Protein AF-A0A2D5PD92-F1 (afdb_monomer_lite)

Structure (mmCIF, N/CA/C/O backbone):
data_AF-A0A2D5PD92-F1
#
_entry.id   AF-A0A2D5PD92-F1
#
loop_
_atom_site.group_PDB
_atom_site.id
_atom_site.type_symbol
_atom_site.label_atom_id
_atom_site.label_alt_id
_atom_site.label_comp_id
_atom_site.label_asym_id
_atom_site.label_entity_id
_atom_site.label_seq_id
_atom_site.pdbx_PDB_ins_code
_atom_site.Cartn_x
_atom_site.Cartn_y
_atom_site.Cartn_z
_atom_site.occupancy
_atom_site.B_iso_or_equiv
_atom_site.auth_seq_id
_atom_site.auth_comp_id
_atom_site.auth_asym_id
_atom_site.auth_atom_id
_atom_site.pdbx_PDB_model_num
ATOM 1 N N . MET A 1 1 ? 3.000 -14.623 -7.123 1.00 40.19 1 MET A N 1
ATOM 2 C CA . MET A 1 1 ? 3.598 -14.515 -5.777 1.00 40.19 1 MET A CA 1
ATOM 3 C C . MET A 1 1 ? 2.935 -13.353 -5.047 1.00 40.19 1 MET A C 1
ATOM 5 O O . MET A 1 1 ? 2.811 -12.282 -5.637 1.00 40.19 1 MET A O 1
ATOM 9 N N . ASN A 1 2 ? 2.358 -13.600 -3.871 1.00 46.19 2 ASN A N 1
ATOM 10 C CA . ASN A 1 2 ? 1.754 -12.566 -3.022 1.00 46.19 2 ASN A CA 1
ATOM 11 C C . ASN A 1 2 ? 2.828 -11.987 -2.098 1.00 46.19 2 ASN A C 1
ATOM 13 O O . ASN A 1 2 ? 3.759 -12.705 -1.742 1.00 46.19 2 ASN A O 1
ATOM 17 N N . MET A 1 3 ? 2.667 -10.718 -1.720 1.00 44.81 3 MET A N 1
ATOM 18 C CA . MET A 1 3 ? 3.495 -9.968 -0.761 1.00 44.81 3 MET A CA 1
ATOM 19 C C . MET A 1 3 ? 3.844 -10.801 0.494 1.00 44.81 3 MET A C 1
ATOM 21 O O . MET A 1 3 ? 4.973 -10.767 0.969 1.00 44.81 3 MET A O 1
ATOM 25 N N . ALA A 1 4 ? 2.912 -11.658 0.927 1.00 41.88 4 ALA A N 1
ATOM 26 C CA . ALA A 1 4 ? 3.039 -12.581 2.055 1.00 41.88 4 ALA A CA 1
ATOM 27 C C . ALA A 1 4 ? 4.081 -13.711 1.891 1.00 41.88 4 ALA A C 1
ATOM 29 O O . ALA A 1 4 ? 4.604 -14.209 2.880 1.00 41.88 4 ALA A O 1
ATOM 30 N N . ALA A 1 5 ? 4.378 -14.157 0.664 1.00 40.56 5 ALA A N 1
ATOM 31 C CA . ALA A 1 5 ? 5.113 -15.408 0.438 1.00 40.56 5 ALA A CA 1
ATOM 32 C C . ALA A 1 5 ? 6.636 -15.244 0.278 1.00 40.56 5 ALA A C 1
ATOM 34 O O . ALA A 1 5 ? 7.333 -16.252 0.208 1.00 40.56 5 ALA A O 1
ATOM 35 N N . GLN A 1 6 ? 7.163 -14.017 0.174 1.00 45.69 6 GLN A N 1
ATOM 36 C CA . GLN A 1 6 ? 8.599 -13.793 -0.077 1.00 45.69 6 GLN A CA 1
ATOM 37 C C . GLN A 1 6 ? 9.374 -13.180 1.095 1.00 45.69 6 GLN A C 1
ATOM 39 O O . GLN A 1 6 ? 10.593 -13.309 1.109 1.00 45.69 6 GLN A O 1
ATOM 44 N N . PHE A 1 7 ? 8.713 -12.571 2.087 1.00 46.84 7 PHE A N 1
ATOM 45 C CA . PHE A 1 7 ? 9.403 -11.766 3.110 1.00 46.84 7 PHE A CA 1
ATOM 46 C C . PHE A 1 7 ? 8.852 -11.934 4.529 1.00 46.84 7 PHE A C 1
ATOM 48 O O . PHE A 1 7 ? 8.820 -10.989 5.314 1.00 46.84 7 PHE A O 1
ATOM 55 N N . ALA A 1 8 ? 8.453 -13.153 4.894 1.00 39.97 8 ALA A N 1
ATOM 56 C CA . ALA A 1 8 ? 8.311 -13.524 6.301 1.00 39.97 8 ALA A CA 1
ATOM 57 C C . ALA A 1 8 ? 9.708 -13.618 6.953 1.00 39.97 8 ALA A C 1
ATOM 59 O O . ALA A 1 8 ? 10.217 -14.700 7.227 1.00 39.97 8 ALA A O 1
ATOM 60 N N . THR A 1 9 ? 10.370 -12.478 7.128 1.00 43.53 9 THR A N 1
ATOM 61 C CA . THR A 1 9 ? 11.498 -12.308 8.042 1.00 43.53 9 THR A CA 1
ATOM 62 C C . THR A 1 9 ? 10.987 -11.599 9.294 1.00 43.53 9 THR A C 1
ATOM 64 O O . THR A 1 9 ? 10.207 -10.650 9.223 1.00 43.53 9 THR A O 1
ATOM 67 N N . GLU A 1 10 ? 11.425 -12.086 10.453 1.00 48.88 10 GLU A N 1
ATOM 68 C CA . GLU A 1 10 ? 10.902 -11.832 11.808 1.00 48.88 10 GLU A CA 1
ATOM 69 C C . GLU A 1 10 ? 10.845 -10.350 12.256 1.00 48.88 10 GLU A C 1
ATOM 71 O O . GLU A 1 10 ? 10.277 -10.048 13.298 1.00 48.88 10 GLU A O 1
ATOM 76 N N . ASN A 1 11 ? 11.372 -9.397 11.476 1.00 53.66 11 ASN A N 1
ATOM 77 C CA . ASN A 1 11 ? 11.381 -7.963 11.810 1.00 53.66 11 ASN A CA 1
ATOM 78 C C . ASN A 1 11 ? 10.117 -7.186 11.384 1.00 53.66 11 ASN A C 1
ATOM 80 O O . ASN A 1 11 ? 9.958 -6.030 11.778 1.00 53.66 11 ASN A O 1
ATOM 84 N N . GLY A 1 12 ? 9.240 -7.781 10.571 1.00 61.75 12 GLY A N 1
ATOM 85 C CA . GLY A 1 12 ? 8.022 -7.135 10.058 1.00 61.75 12 GLY A CA 1
ATOM 86 C C . GLY A 1 12 ? 6.718 -7.666 10.650 1.00 61.75 12 GLY A C 1
ATOM 87 O O . GLY A 1 12 ? 5.651 -7.219 10.237 1.00 61.75 12 GLY A O 1
ATOM 88 N N . ASP A 1 13 ? 6.792 -8.607 11.590 1.00 79.75 13 ASP A N 1
ATOM 89 C CA . ASP A 1 13 ? 5.625 -9.266 12.168 1.00 79.75 13 ASP A CA 1
ATOM 90 C C . ASP A 1 13 ? 4.887 -8.343 13.154 1.00 79.75 13 ASP A C 1
ATOM 92 O O . ASP A 1 13 ? 5.401 -7.982 14.214 1.00 79.75 13 ASP A O 1
ATOM 96 N N . ASN A 1 14 ? 3.690 -7.898 12.773 1.00 88.62 14 ASN A N 1
ATOM 97 C CA . ASN A 1 14 ? 2.822 -7.067 13.598 1.00 88.62 14 ASN A CA 1
ATOM 98 C C . ASN A 1 14 ? 1.345 -7.224 13.173 1.00 88.62 14 ASN A C 1
ATOM 100 O O . ASN A 1 14 ? 1.064 -7.683 12.065 1.00 88.62 14 ASN A O 1
ATOM 104 N N . PRO A 1 15 ? 0.377 -6.821 14.016 1.00 92.62 15 PRO A N 1
ATOM 105 C CA . PRO A 1 15 ? -1.048 -6.900 13.694 1.00 92.62 15 PRO A CA 1
ATOM 106 C C . PRO A 1 15 ? -1.463 -6.259 12.362 1.00 92.62 15 PRO A C 1
ATOM 108 O O . PRO A 1 15 ? -2.305 -6.823 11.669 1.00 92.62 15 PRO A O 1
ATOM 111 N N . LEU A 1 16 ? -0.870 -5.125 11.969 1.00 91.62 16 LEU A N 1
ATOM 112 C CA . LEU A 1 16 ? -1.171 -4.496 10.679 1.00 91.62 16 LEU A CA 1
ATOM 113 C C . LEU A 1 16 ? -0.635 -5.334 9.505 1.00 91.62 16 LEU A C 1
ATOM 115 O O . LEU A 1 16 ? -1.296 -5.453 8.475 1.00 91.62 16 LEU A O 1
ATOM 119 N N . TRP A 1 17 ? 0.532 -5.959 9.663 1.00 91.00 17 TRP A N 1
ATOM 120 C CA . TRP A 1 17 ? 1.085 -6.894 8.683 1.00 91.00 17 TRP A CA 1
ATOM 121 C C . TRP A 1 17 ? 0.212 -8.145 8.517 1.00 91.00 17 TRP A C 1
ATOM 123 O O . TRP A 1 17 ? -0.102 -8.523 7.388 1.00 91.00 17 TRP A O 1
ATOM 133 N N . HIS A 1 18 ? -0.248 -8.747 9.616 1.00 90.81 18 HIS A N 1
ATOM 134 C CA . HIS A 1 18 ? -1.192 -9.868 9.563 1.00 90.81 18 HIS A CA 1
ATOM 135 C C . HIS A 1 18 ? -2.499 -9.485 8.873 1.00 90.81 18 HIS A C 1
ATOM 137 O O . HIS A 1 18 ? -2.944 -10.182 7.964 1.00 90.81 18 HIS A O 1
ATOM 143 N N . HIS A 1 19 ? -3.050 -8.322 9.223 1.00 90.75 19 HIS A N 1
ATOM 144 C CA . HIS A 1 19 ? -4.246 -7.790 8.578 1.00 90.75 19 HIS A CA 1
ATOM 145 C C . HIS A 1 19 ? -4.055 -7.599 7.068 1.00 90.75 19 HIS A C 1
ATOM 147 O O . HIS A 1 19 ? -4.931 -7.943 6.273 1.00 90.75 19 HIS A O 1
ATOM 153 N N . ALA A 1 20 ? -2.889 -7.099 6.647 1.00 89.50 20 ALA A N 1
ATOM 154 C CA . ALA A 1 20 ? -2.546 -6.990 5.235 1.00 89.50 20 ALA A CA 1
ATOM 155 C C . ALA A 1 20 ? -2.511 -8.365 4.550 1.00 89.50 20 ALA A C 1
ATOM 157 O O . ALA A 1 20 ? -3.107 -8.524 3.484 1.00 89.50 20 ALA A O 1
ATOM 158 N N . ILE A 1 21 ? -1.856 -9.365 5.150 1.00 88.94 21 ILE A N 1
ATOM 159 C CA . ILE A 1 21 ? -1.811 -10.734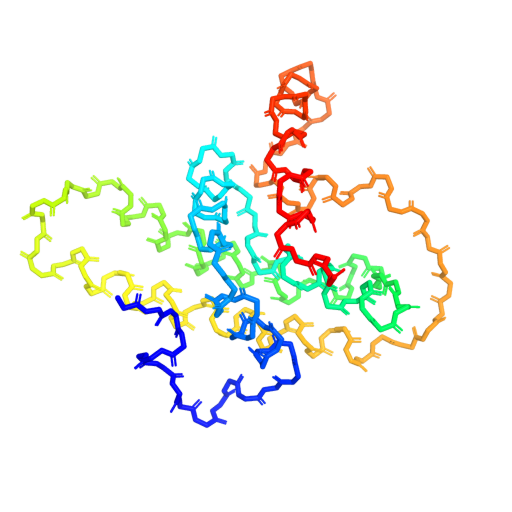 4.610 1.00 88.94 21 ILE A CA 1
ATOM 160 C C . ILE A 1 21 ? -3.227 -11.286 4.412 1.00 88.94 21 ILE A C 1
ATOM 162 O O . ILE A 1 21 ? -3.533 -11.779 3.321 1.00 88.94 21 ILE A O 1
ATOM 166 N N . ASP A 1 22 ? -4.086 -11.153 5.422 1.00 90.19 22 ASP A N 1
ATOM 167 C CA . ASP A 1 22 ? -5.460 -11.653 5.386 1.00 90.19 22 ASP A CA 1
ATOM 168 C C . ASP A 1 22 ? -6.276 -10.973 4.280 1.00 90.19 22 ASP A C 1
ATOM 170 O O . ASP A 1 22 ? -6.944 -11.646 3.490 1.00 90.19 22 ASP A O 1
ATOM 174 N N . LEU A 1 23 ? -6.162 -9.646 4.146 1.00 88.88 23 LEU A N 1
ATOM 175 C CA . LEU A 1 23 ? -6.807 -8.891 3.070 1.00 88.88 23 LEU A CA 1
ATOM 176 C C . LEU A 1 23 ? -6.346 -9.351 1.684 1.00 88.88 23 LEU A C 1
ATOM 178 O O . LEU A 1 23 ? -7.176 -9.585 0.807 1.00 88.88 23 LEU A O 1
ATOM 182 N N . TYR A 1 24 ? -5.041 -9.532 1.477 1.00 87.94 24 TYR A N 1
ATOM 183 C CA . TYR A 1 24 ? -4.505 -10.019 0.201 1.00 87.94 24 TYR A CA 1
ATOM 184 C C . TYR A 1 24 ? -4.865 -11.481 -0.102 1.00 87.94 24 TYR A C 1
ATOM 186 O O . TYR A 1 24 ? -4.749 -11.905 -1.257 1.00 87.94 24 TYR A O 1
ATOM 194 N N . GLY A 1 25 ? -5.278 -12.253 0.906 1.00 87.12 25 GLY A N 1
ATOM 195 C CA . GLY A 1 25 ? -5.827 -13.596 0.740 1.00 87.12 25 GLY A CA 1
ATOM 196 C C . GLY A 1 25 ? -7.244 -13.611 0.157 1.00 87.12 25 GLY A C 1
ATOM 197 O O . GLY A 1 25 ? -7.652 -14.624 -0.415 1.00 87.12 25 GLY A O 1
ATOM 198 N N . ARG A 1 26 ? -7.989 -12.500 0.251 1.00 90.44 26 ARG A N 1
ATOM 199 C CA . ARG A 1 26 ? -9.366 -12.408 -0.250 1.00 90.44 26 ARG A CA 1
ATOM 200 C C . ARG A 1 26 ? -9.397 -12.306 -1.788 1.00 90.44 26 ARG A C 1
ATOM 202 O O . ARG A 1 26 ? -8.603 -11.560 -2.376 1.00 90.44 26 ARG A O 1
ATOM 209 N N . PRO A 1 27 ? -10.320 -13.011 -2.473 1.00 91.56 27 PRO A N 1
ATOM 210 C CA . PRO A 1 27 ? -10.437 -12.950 -3.929 1.00 91.56 27 PRO A CA 1
ATOM 211 C C . PRO A 1 27 ? -10.645 -11.520 -4.442 1.00 91.56 27 PRO A C 1
ATOM 213 O O . PRO A 1 27 ? -11.495 -10.796 -3.939 1.00 91.56 27 PRO A O 1
ATOM 216 N N . GLY A 1 28 ? -9.896 -11.109 -5.468 1.00 90.56 28 GLY A N 1
ATOM 217 C CA . GLY A 1 28 ? -10.072 -9.814 -6.136 1.00 90.56 28 GLY A CA 1
ATOM 218 C C . GLY A 1 28 ? -9.427 -8.610 -5.439 1.00 90.56 28 GLY A C 1
ATOM 219 O O . GLY A 1 28 ? -9.282 -7.562 -6.076 1.00 90.56 28 GLY A O 1
ATOM 220 N N . VAL A 1 29 ? -9.025 -8.727 -4.164 1.00 90.81 29 VAL A N 1
ATOM 221 C CA . VAL A 1 29 ? -8.411 -7.614 -3.415 1.00 90.81 29 VAL A CA 1
ATOM 222 C C . VAL A 1 29 ? -7.085 -7.213 -4.040 1.00 90.81 29 VAL A C 1
ATOM 224 O O . VAL A 1 29 ? -6.859 -6.032 -4.296 1.00 90.81 29 VAL A O 1
ATOM 227 N N . LYS A 1 30 ? -6.229 -8.188 -4.358 1.00 89.31 30 LYS A N 1
ATOM 228 C CA . LYS A 1 30 ? -4.922 -7.926 -4.966 1.00 89.31 30 LYS A CA 1
ATOM 229 C C . LYS A 1 30 ? -5.047 -7.130 -6.263 1.00 89.31 30 LYS A C 1
ATOM 231 O O . LYS A 1 30 ? -4.328 -6.154 -6.458 1.00 89.31 30 LYS A O 1
ATOM 236 N N . GLU A 1 31 ? -5.943 -7.545 -7.151 1.00 90.50 31 GLU A N 1
ATOM 237 C CA . GLU A 1 31 ? -6.173 -6.884 -8.432 1.00 90.50 31 GLU A CA 1
ATOM 238 C C . GLU A 1 31 ? -6.682 -5.455 -8.226 1.00 90.50 31 GLU A C 1
ATOM 240 O O . GLU A 1 31 ? -6.204 -4.534 -8.886 1.00 90.50 31 GLU A O 1
ATOM 245 N N . CYS A 1 32 ? -7.607 -5.259 -7.282 1.00 90.44 32 CYS A N 1
ATOM 246 C CA . CYS A 1 32 ? -8.157 -3.946 -6.958 1.00 90.44 32 CYS A CA 1
ATOM 247 C C . CYS A 1 32 ? -7.090 -2.996 -6.386 1.00 90.44 32 CYS A C 1
ATOM 249 O O . CYS A 1 32 ? -6.970 -1.856 -6.831 1.00 90.44 32 CYS A O 1
ATOM 251 N N . VAL A 1 33 ? -6.276 -3.472 -5.442 1.00 89.62 33 VAL A N 1
ATOM 252 C CA . VAL A 1 33 ? -5.202 -2.686 -4.817 1.00 89.62 33 VAL A CA 1
ATOM 253 C C . VAL A 1 33 ? -4.111 -2.327 -5.828 1.00 89.62 33 VAL A C 1
ATOM 255 O O . VAL A 1 33 ? -3.635 -1.193 -5.847 1.00 89.62 33 VAL A O 1
ATOM 258 N N . LEU A 1 34 ? -3.753 -3.247 -6.730 1.00 89.12 34 LEU A N 1
ATOM 259 C CA . LEU A 1 34 ? -2.807 -2.954 -7.810 1.00 89.12 34 LEU A CA 1
ATOM 260 C C . LEU A 1 34 ? -3.347 -1.905 -8.792 1.00 89.12 34 LEU A C 1
ATOM 262 O O . LEU A 1 34 ? -2.560 -1.103 -9.291 1.00 89.12 34 LEU A O 1
ATOM 266 N N . GLN A 1 35 ? -4.653 -1.886 -9.075 1.00 89.50 35 GLN A N 1
ATOM 267 C CA . GLN A 1 35 ? -5.269 -0.830 -9.892 1.00 89.50 35 GLN A CA 1
ATOM 268 C C . GLN A 1 35 ? -5.207 0.526 -9.179 1.00 89.50 35 GLN A C 1
ATOM 270 O O . GLN A 1 35 ? -4.732 1.499 -9.759 1.00 89.50 35 GLN A O 1
ATOM 275 N N . LEU A 1 36 ? -5.585 0.577 -7.897 1.00 87.56 36 LEU A N 1
ATOM 276 C CA . LEU A 1 36 ? -5.475 1.786 -7.071 1.00 87.56 36 LEU A CA 1
ATOM 277 C C . LEU A 1 36 ? -4.032 2.330 -7.045 1.00 87.56 36 LEU A C 1
ATOM 279 O O . LEU A 1 36 ? -3.812 3.527 -7.234 1.00 87.56 36 LEU A O 1
ATOM 283 N N . GLN A 1 37 ? -3.034 1.459 -6.880 1.00 86.56 37 GLN A N 1
ATOM 284 C CA . GLN A 1 37 ? -1.626 1.859 -6.856 1.00 86.56 37 GLN A CA 1
ATOM 285 C C . GLN A 1 37 ? -1.131 2.358 -8.221 1.00 86.56 37 GLN A C 1
ATOM 287 O O . GLN A 1 37 ? -0.487 3.402 -8.297 1.00 86.56 37 GLN A O 1
ATOM 292 N N . ASN A 1 38 ? -1.384 1.613 -9.299 1.00 85.75 38 ASN A N 1
ATOM 293 C CA . ASN A 1 38 ? -0.777 1.908 -10.599 1.00 85.75 38 ASN A CA 1
ATOM 294 C C . ASN A 1 38 ? -1.481 3.049 -11.338 1.00 85.75 38 ASN A C 1
ATOM 296 O O . ASN A 1 38 ? -0.803 3.882 -11.936 1.00 85.75 38 ASN A O 1
ATOM 300 N N . ASP A 1 39 ? -2.812 3.106 -11.276 1.00 86.38 39 ASP A N 1
ATOM 301 C CA . ASP A 1 39 ? -3.593 4.059 -12.070 1.00 86.38 39 ASP A CA 1
ATOM 302 C C . ASP A 1 39 ? -3.778 5.391 -11.329 1.00 86.38 39 ASP A C 1
ATOM 304 O O . ASP A 1 39 ? -3.921 6.446 -11.951 1.00 86.38 39 ASP A O 1
ATOM 308 N N . PHE A 1 40 ? -3.736 5.356 -9.993 1.00 83.44 40 PHE A N 1
ATOM 309 C CA . PHE A 1 40 ? -4.036 6.511 -9.148 1.00 83.44 40 PHE A CA 1
ATOM 310 C C . PHE A 1 40 ? -2.930 6.883 -8.156 1.00 83.44 40 PHE A C 1
ATOM 312 O O . PHE A 1 40 ? -3.089 7.865 -7.433 1.00 83.44 40 PHE A O 1
ATOM 319 N N . ALA A 1 41 ? -1.805 6.159 -8.142 1.00 83.38 41 ALA A N 1
ATOM 320 C CA . ALA A 1 41 ? -0.697 6.378 -7.207 1.00 83.38 41 ALA A CA 1
ATOM 321 C C . ALA A 1 41 ? -1.119 6.314 -5.727 1.00 83.38 41 ALA A C 1
ATOM 323 O O . ALA A 1 41 ? -0.509 6.980 -4.888 1.00 83.38 41 ALA A O 1
ATOM 324 N N . VAL A 1 42 ? -2.149 5.513 -5.418 1.00 85.94 42 VAL A N 1
ATOM 325 C CA . VAL A 1 42 ? -2.620 5.321 -4.043 1.00 85.94 42 VAL A CA 1
ATOM 326 C C . VAL A 1 42 ? -1.520 4.709 -3.196 1.00 85.94 42 VAL A C 1
ATOM 328 O O . VAL A 1 42 ? -0.893 3.711 -3.573 1.00 85.94 42 VAL A O 1
ATOM 331 N N . ASP A 1 43 ? -1.332 5.286 -2.017 1.00 88.56 43 ASP A N 1
ATOM 332 C CA . ASP A 1 43 ? -0.553 4.660 -0.970 1.00 88.56 43 ASP A CA 1
ATOM 333 C C . ASP A 1 43 ? -1.272 3.428 -0.408 1.00 88.56 43 ASP A C 1
ATOM 335 O O . ASP A 1 43 ? -2.189 3.512 0.411 1.00 88.56 43 ASP A O 1
ATOM 339 N N . VAL A 1 44 ? -0.829 2.261 -0.865 1.00 87.62 44 VAL A N 1
ATOM 340 C CA . VAL A 1 44 ? -1.379 0.972 -0.450 1.00 87.62 44 VAL A CA 1
ATOM 341 C C . VAL A 1 44 ? -1.175 0.712 1.042 1.00 87.62 44 VAL A C 1
ATOM 343 O O . VAL A 1 44 ? -2.043 0.111 1.666 1.00 87.62 44 VAL A O 1
ATOM 346 N N . VAL A 1 45 ? -0.068 1.160 1.638 1.00 89.94 45 VAL A N 1
ATOM 347 C CA . VAL A 1 45 ? 0.203 0.897 3.058 1.00 89.94 45 VAL A CA 1
ATOM 348 C C . VAL A 1 45 ? -0.765 1.691 3.933 1.00 89.94 45 VAL A C 1
ATOM 350 O O . VAL A 1 45 ? -1.343 1.132 4.866 1.00 89.94 45 VAL A O 1
ATOM 353 N N . MET A 1 46 ? -1.038 2.947 3.573 1.00 90.88 46 MET A N 1
ATOM 354 C CA . MET A 1 46 ? -2.081 3.727 4.242 1.00 90.88 46 MET A CA 1
ATOM 355 C C . MET A 1 46 ? -3.476 3.143 4.005 1.00 90.88 46 MET A C 1
ATOM 357 O O . MET A 1 46 ? -4.279 3.130 4.931 1.00 90.88 46 MET A O 1
ATOM 361 N N . LEU A 1 47 ? -3.772 2.627 2.803 1.00 88.94 47 LEU A N 1
ATOM 362 C CA . LEU A 1 47 ? -5.078 2.020 2.491 1.00 88.94 47 LEU A CA 1
ATOM 363 C C . LEU A 1 47 ? -5.358 0.812 3.391 1.00 88.94 47 LEU A C 1
ATOM 365 O O . LEU A 1 47 ? -6.458 0.650 3.919 1.00 88.94 47 LEU A O 1
ATOM 369 N N . LEU A 1 48 ? -4.345 -0.033 3.577 1.00 89.12 48 LEU A N 1
ATOM 370 C CA . LEU A 1 48 ? -4.419 -1.200 4.450 1.00 89.12 48 LEU A CA 1
ATOM 371 C C . LEU A 1 48 ? -4.566 -0.793 5.920 1.00 89.12 48 LEU A C 1
ATOM 373 O O . LEU A 1 48 ? -5.357 -1.398 6.642 1.00 89.12 48 LEU A O 1
ATOM 377 N N . ALA A 1 49 ? -3.836 0.237 6.352 1.00 91.06 49 ALA A N 1
ATOM 378 C CA . ALA A 1 49 ? -3.927 0.763 7.708 1.00 91.06 49 ALA A CA 1
ATOM 379 C C . ALA A 1 49 ? -5.287 1.398 8.009 1.00 91.06 49 ALA A C 1
ATOM 381 O O . ALA A 1 49 ? -5.830 1.165 9.084 1.00 91.06 49 ALA A O 1
ATOM 382 N N . ASP A 1 50 ? -5.870 2.123 7.055 1.00 90.38 50 ASP A N 1
ATOM 383 C CA . ASP A 1 50 ? -7.208 2.695 7.190 1.00 90.38 50 ASP A CA 1
ATOM 384 C C . ASP A 1 50 ? -8.254 1.593 7.390 1.00 90.38 50 ASP A C 1
ATOM 386 O O . ASP A 1 50 ? -9.035 1.616 8.342 1.00 90.38 50 ASP A O 1
ATOM 390 N N . HIS A 1 51 ? -8.201 0.554 6.554 1.00 89.75 51 HIS A N 1
ATOM 391 C CA . HIS A 1 51 ? -9.067 -0.606 6.717 1.00 89.75 51 HIS A CA 1
ATOM 392 C C . HIS A 1 51 ? -8.856 -1.294 8.075 1.00 89.75 51 HIS A C 1
ATOM 394 O O . HIS A 1 51 ? -9.818 -1.729 8.714 1.00 89.75 51 HIS A O 1
ATOM 400 N N . TRP A 1 52 ? -7.608 -1.437 8.518 1.00 91.62 52 TRP A N 1
ATOM 401 C CA . TRP A 1 52 ? -7.293 -2.049 9.805 1.00 91.62 52 TRP A CA 1
ATOM 402 C C . TRP A 1 52 ? -7.847 -1.230 10.980 1.00 91.62 52 TRP A C 1
ATOM 404 O O . TRP A 1 52 ? -8.535 -1.786 11.836 1.00 91.62 52 TRP A O 1
ATOM 414 N N . LEU A 1 53 ? -7.651 0.091 10.993 1.00 90.25 53 LEU A N 1
ATOM 415 C CA . LEU A 1 53 ? -8.205 0.985 12.016 1.00 90.25 53 LEU A CA 1
ATOM 416 C C . LEU A 1 53 ? -9.736 0.926 12.055 1.00 90.25 53 LEU A C 1
ATOM 418 O O . LEU A 1 53 ? -10.306 0.773 13.137 1.00 90.25 53 LEU A O 1
ATOM 422 N N . ASN A 1 54 ? -10.389 0.937 10.888 1.00 87.62 54 ASN A N 1
ATOM 423 C CA . ASN A 1 54 ? -11.840 0.785 10.780 1.00 87.62 54 ASN A CA 1
ATOM 424 C C . ASN A 1 54 ? -12.326 -0.551 11.367 1.00 87.62 54 ASN A C 1
ATOM 426 O O . ASN A 1 54 ? -13.314 -0.569 12.100 1.00 87.62 54 ASN A O 1
ATOM 430 N N . SER A 1 55 ? -11.603 -1.655 11.134 1.00 88.00 55 SER A N 1
ATOM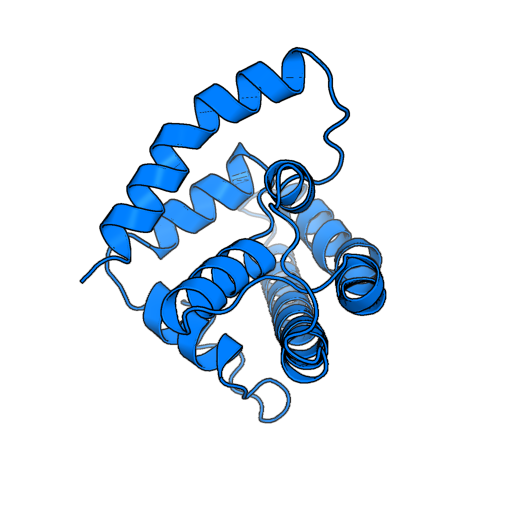 431 C CA . SER A 1 55 ? -11.937 -2.963 11.729 1.00 88.00 55 SER A CA 1
ATOM 432 C C . SER A 1 55 ? -11.825 -2.988 13.261 1.00 88.00 55 SER A C 1
ATOM 434 O O . SER A 1 55 ? -12.503 -3.772 13.922 1.00 88.00 55 SER A O 1
ATOM 436 N N . LEU A 1 56 ? -11.004 -2.101 13.832 1.00 88.69 56 LEU A N 1
ATOM 437 C CA . LEU A 1 56 ? -10.823 -1.937 15.274 1.00 88.69 56 LEU A CA 1
ATOM 438 C C . LEU A 1 56 ? -11.720 -0.842 15.878 1.00 88.69 56 LEU A C 1
ATOM 440 O O . LEU A 1 56 ? -11.646 -0.609 17.085 1.00 88.69 56 LEU A O 1
ATOM 444 N N . GLY A 1 57 ? -12.519 -0.138 15.067 1.00 86.44 57 GLY A N 1
ATOM 445 C CA . GLY A 1 57 ? -13.277 1.040 15.501 1.00 86.44 57 GLY A CA 1
ATOM 446 C C . GLY A 1 57 ? -12.387 2.192 15.986 1.00 86.44 57 GLY A C 1
ATOM 447 O O . GLY A 1 57 ? -12.794 2.958 16.859 1.00 86.44 57 GLY A O 1
ATOM 448 N N . ARG A 1 58 ? -11.155 2.283 15.472 1.00 86.94 58 ARG A N 1
ATOM 449 C CA . ARG A 1 58 ? -10.170 3.316 15.817 1.00 86.94 58 ARG A CA 1
ATOM 450 C C . ARG A 1 58 ? -10.094 4.382 14.730 1.00 86.94 58 ARG A C 1
ATOM 452 O O . ARG A 1 58 ? -10.427 4.138 13.576 1.00 86.94 58 ARG A O 1
ATOM 459 N N . HIS A 1 59 ? -9.607 5.556 15.111 1.00 84.38 59 HIS A N 1
ATOM 460 C CA . HIS A 1 59 ? -9.355 6.664 14.197 1.00 84.38 59 HIS A CA 1
ATOM 461 C C . HIS A 1 59 ? -7.859 6.831 13.942 1.00 84.38 59 HIS A C 1
ATOM 463 O O . HIS A 1 59 ? -7.027 6.306 14.685 1.00 84.38 59 HIS A O 1
ATOM 469 N N . TRP A 1 60 ? -7.528 7.579 12.894 1.00 86.38 60 TRP A N 1
ATOM 470 C CA . TRP A 1 60 ? -6.156 7.991 12.648 1.00 86.38 60 TRP A CA 1
ATOM 471 C C . TRP A 1 60 ? -5.675 8.981 13.715 1.00 86.38 60 TRP A C 1
ATOM 473 O O . TRP A 1 60 ? -6.467 9.807 14.177 1.00 86.38 60 TRP A O 1
ATOM 483 N N . PRO A 1 61 ? -4.390 8.923 14.096 1.00 84.69 61 PRO A N 1
ATOM 484 C CA . PRO A 1 61 ? -3.771 9.964 14.900 1.00 84.69 61 PRO A CA 1
ATOM 485 C C . PRO A 1 61 ? -3.531 11.235 14.075 1.00 84.69 61 PRO A C 1
ATOM 487 O O . PRO A 1 61 ? -3.660 11.227 12.850 1.00 84.69 61 PRO A O 1
ATOM 490 N N . GLY A 1 62 ? -3.122 12.316 14.744 1.00 82.12 62 GLY A N 1
ATOM 491 C CA . GLY A 1 62 ? -2.680 13.536 14.065 1.00 82.12 62 GLY A CA 1
ATOM 492 C C . GLY A 1 62 ? -1.481 13.290 13.139 1.00 82.12 62 GLY A C 1
ATOM 493 O O . GLY A 1 62 ? -0.637 12.434 13.425 1.00 82.12 62 GLY A O 1
ATOM 494 N N . GLU A 1 63 ? -1.393 14.060 12.050 1.00 80.31 63 GLU A N 1
ATOM 495 C CA . GLU A 1 63 ? -0.399 13.887 10.975 1.00 80.31 63 GLU A CA 1
ATOM 496 C C . GLU A 1 63 ? 1.051 13.876 11.483 1.00 80.31 63 GLU A C 1
ATOM 498 O O . GLU A 1 63 ? 1.861 13.076 11.013 1.00 80.31 63 GLU A O 1
ATOM 503 N N . ASP A 1 64 ? 1.366 14.668 12.514 1.00 83.62 64 ASP A N 1
ATOM 504 C CA . ASP A 1 64 ? 2.696 14.707 13.140 1.00 83.62 64 ASP A CA 1
ATOM 505 C C . ASP A 1 64 ? 3.173 13.321 13.611 1.00 83.62 64 ASP A C 1
ATOM 507 O O . ASP A 1 64 ? 4.364 12.995 13.524 1.00 83.62 64 ASP A O 1
ATOM 511 N N . SER A 1 65 ? 2.239 12.466 14.046 1.00 87.88 65 SER A N 1
ATOM 512 C CA . SER A 1 65 ? 2.531 11.091 14.479 1.00 87.88 65 SER A CA 1
ATOM 513 C C . SER A 1 65 ? 2.948 10.188 13.315 1.00 87.88 65 SER A C 1
ATOM 515 O O . SER A 1 65 ? 3.593 9.166 13.531 1.00 87.88 65 SER A O 1
ATOM 517 N N . LEU A 1 66 ? 2.601 10.556 12.079 1.00 89.06 66 LEU A N 1
ATOM 518 C CA . LEU A 1 66 ? 2.891 9.802 10.858 1.00 89.06 66 LEU A CA 1
ATOM 519 C C . LEU A 1 66 ? 4.197 10.243 10.181 1.00 89.06 66 LEU A C 1
ATOM 521 O O . LEU A 1 66 ? 4.590 9.650 9.177 1.00 89.06 66 LEU A O 1
ATOM 525 N N . SER A 1 67 ? 4.887 11.257 10.712 1.00 90.06 67 SER A N 1
ATOM 526 C CA . SER A 1 67 ? 6.079 11.861 10.097 1.00 90.06 67 SER A CA 1
ATOM 527 C C . SER A 1 67 ? 7.178 10.852 9.734 1.00 90.06 67 SER A C 1
ATOM 529 O O . SER A 1 67 ? 7.718 10.914 8.629 1.00 90.06 67 SER A O 1
ATOM 531 N N . ASP A 1 68 ? 7.473 9.882 10.606 1.00 92.94 68 ASP A N 1
ATOM 532 C CA . ASP A 1 68 ? 8.476 8.839 10.338 1.00 92.94 68 ASP A CA 1
ATOM 533 C C . ASP A 1 68 ? 8.074 7.928 9.164 1.00 92.94 68 ASP A C 1
ATOM 535 O O . ASP A 1 68 ? 8.887 7.623 8.286 1.00 92.94 68 ASP A O 1
ATOM 539 N N . TYR A 1 69 ? 6.793 7.549 9.104 1.00 93.25 69 TYR A N 1
ATOM 540 C CA . TYR A 1 69 ? 6.234 6.784 7.993 1.00 93.25 69 TYR A CA 1
ATOM 541 C C . TYR A 1 69 ? 6.305 7.572 6.678 1.00 93.25 69 TYR A C 1
ATOM 543 O O . TYR A 1 69 ? 6.821 7.062 5.680 1.00 93.25 69 TYR A O 1
ATOM 551 N N . LEU A 1 70 ? 5.820 8.818 6.681 1.00 91.38 70 LEU A N 1
ATOM 552 C CA . LEU A 1 70 ? 5.781 9.676 5.496 1.00 91.38 70 LEU A CA 1
ATOM 553 C C . LEU A 1 70 ? 7.194 9.935 4.960 1.00 91.38 70 LEU A C 1
ATOM 555 O O . LEU A 1 70 ? 7.432 9.820 3.757 1.00 91.38 70 LEU A O 1
ATOM 559 N N . HIS A 1 71 ? 8.154 10.199 5.849 1.00 93.56 71 HIS A N 1
ATOM 560 C CA . HIS A 1 71 ? 9.551 10.377 5.471 1.00 93.56 71 HIS A CA 1
ATOM 561 C C . HIS A 1 71 ? 10.126 9.117 4.810 1.00 93.56 71 HIS A C 1
ATOM 563 O O . HIS A 1 71 ? 10.704 9.196 3.724 1.00 93.56 71 HIS A O 1
ATOM 569 N N . TRP A 1 72 ? 9.931 7.943 5.418 1.00 95.44 72 TRP A N 1
ATOM 570 C CA . TRP A 1 72 ? 10.400 6.678 4.850 1.00 95.44 72 TRP A CA 1
ATOM 571 C C . TRP A 1 72 ? 9.769 6.382 3.483 1.00 95.44 72 TRP A C 1
ATOM 573 O O . TRP A 1 72 ? 10.462 6.000 2.536 1.00 95.44 72 TRP A O 1
ATOM 583 N N . ARG A 1 73 ? 8.458 6.600 3.356 1.00 93.00 73 ARG A N 1
ATOM 584 C CA . ARG A 1 73 ? 7.710 6.422 2.109 1.00 93.00 73 ARG A CA 1
ATOM 585 C C . ARG A 1 73 ? 8.295 7.271 0.975 1.00 93.00 73 ARG A C 1
ATOM 587 O O . ARG A 1 73 ? 8.555 6.732 -0.102 1.00 93.00 73 ARG A O 1
ATOM 594 N N . GLU A 1 74 ? 8.539 8.558 1.220 1.00 92.62 74 GLU A N 1
ATOM 595 C CA . GLU A 1 74 ? 9.086 9.486 0.219 1.00 92.62 74 GLU A CA 1
ATOM 596 C C . GLU A 1 74 ? 10.549 9.196 -0.145 1.00 92.62 74 GLU A C 1
ATOM 598 O O . GLU A 1 74 ? 10.944 9.378 -1.295 1.00 92.62 74 GLU A O 1
ATOM 603 N N . GLN A 1 75 ? 11.363 8.731 0.806 1.00 95.81 75 GLN A N 1
ATOM 604 C CA . GLN A 1 75 ? 12.787 8.471 0.558 1.00 95.81 75 GLN A CA 1
ATOM 605 C C . GLN A 1 75 ? 13.063 7.082 -0.032 1.00 95.81 75 GLN A C 1
ATOM 607 O O . GLN A 1 75 ? 14.047 6.912 -0.751 1.00 95.81 75 GLN A O 1
ATOM 612 N N . MET A 1 76 ? 12.211 6.093 0.250 1.00 95.62 76 MET A N 1
ATOM 613 C CA . MET A 1 76 ? 12.483 4.692 -0.088 1.00 95.62 76 MET A CA 1
ATOM 614 C C . MET A 1 76 ? 11.434 4.108 -1.030 1.00 95.62 76 MET A C 1
ATOM 616 O O . MET A 1 76 ? 11.759 3.696 -2.144 1.00 95.62 76 MET A O 1
ATOM 620 N N . VAL A 1 77 ? 10.165 4.097 -0.619 1.00 92.75 77 VAL A N 1
ATOM 621 C CA . VAL A 1 77 ? 9.097 3.400 -1.354 1.00 92.75 77 VAL A CA 1
ATOM 622 C C . VAL A 1 77 ? 8.814 4.077 -2.698 1.00 92.75 77 VAL A C 1
ATOM 624 O O . VAL A 1 77 ? 8.838 3.421 -3.742 1.00 92.75 77 VAL A O 1
ATOM 627 N N . VAL A 1 78 ? 8.579 5.393 -2.692 1.00 91.69 78 VAL A N 1
ATOM 628 C CA . VAL A 1 78 ? 8.249 6.160 -3.903 1.00 91.69 78 VAL A CA 1
ATOM 629 C C . VAL A 1 78 ? 9.386 6.102 -4.939 1.00 91.69 78 VAL A C 1
ATOM 631 O O . VAL A 1 78 ? 9.101 5.771 -6.097 1.00 91.69 78 VAL A O 1
ATOM 634 N N . PRO A 1 79 ? 10.669 6.324 -4.582 1.00 94.00 79 PRO A N 1
ATOM 635 C CA . PRO A 1 79 ? 11.766 6.239 -5.543 1.00 94.00 79 PRO A CA 1
ATOM 636 C C . PRO A 1 79 ? 11.970 4.834 -6.117 1.00 94.00 79 PRO A C 1
ATOM 638 O O . PRO A 1 79 ? 12.126 4.699 -7.333 1.00 94.00 79 PRO A O 1
ATOM 641 N N . LEU A 1 80 ? 11.920 3.782 -5.289 1.00 94.56 80 LEU A N 1
ATOM 642 C CA . LEU A 1 80 ? 12.062 2.398 -5.761 1.00 94.56 80 LEU A CA 1
ATOM 643 C C . LEU A 1 80 ? 10.961 2.036 -6.763 1.00 94.56 80 LEU A C 1
ATOM 645 O O . LEU A 1 80 ? 11.251 1.513 -7.846 1.00 94.56 80 LEU A O 1
ATOM 649 N N . ARG A 1 81 ? 9.715 2.409 -6.451 1.00 91.88 81 ARG A N 1
ATOM 650 C CA . ARG A 1 81 ? 8.572 2.207 -7.344 1.00 91.88 81 ARG A CA 1
ATOM 651 C C . ARG A 1 81 ? 8.740 2.950 -8.661 1.00 91.88 81 ARG A C 1
ATOM 653 O O . ARG A 1 81 ? 8.539 2.361 -9.723 1.00 91.88 81 ARG A O 1
ATOM 660 N N . ALA A 1 82 ? 9.158 4.213 -8.609 1.00 92.12 82 ALA A N 1
ATOM 661 C CA . ALA A 1 82 ? 9.379 5.019 -9.803 1.00 92.12 82 ALA A CA 1
ATOM 662 C C . ALA A 1 82 ? 10.461 4.412 -10.712 1.00 92.12 82 ALA A C 1
ATOM 664 O O . ALA A 1 82 ? 10.272 4.336 -11.928 1.00 92.12 82 ALA A O 1
ATOM 665 N N . VAL A 1 83 ? 11.577 3.935 -10.149 1.00 94.31 83 VAL A N 1
ATOM 666 C CA . VAL A 1 83 ? 12.636 3.273 -10.930 1.00 94.31 83 VAL A CA 1
ATOM 667 C C . VAL A 1 83 ? 12.122 1.971 -11.544 1.00 94.31 83 VAL A C 1
ATOM 669 O O . VAL A 1 83 ? 12.307 1.754 -12.742 1.00 94.31 83 VAL A O 1
ATOM 672 N N . ARG A 1 84 ? 11.406 1.135 -10.781 1.00 93.62 84 ARG A N 1
ATOM 673 C CA . ARG A 1 84 ? 10.813 -0.105 -11.306 1.00 93.62 84 ARG A CA 1
ATOM 674 C C . ARG A 1 84 ? 9.804 0.162 -12.428 1.00 93.62 84 ARG A C 1
ATOM 676 O O . ARG A 1 84 ? 9.779 -0.577 -13.411 1.00 93.62 84 ARG A O 1
ATOM 683 N N . GLN A 1 85 ? 8.976 1.200 -12.306 1.00 90.69 85 GLN A N 1
ATOM 684 C CA . GLN A 1 85 ? 7.973 1.563 -13.314 1.00 90.69 85 GLN A CA 1
ATOM 685 C C . GLN A 1 85 ? 8.591 2.079 -14.622 1.00 90.69 85 GLN A C 1
ATOM 687 O O . GLN A 1 85 ? 7.989 1.893 -15.677 1.00 90.69 85 GLN A O 1
ATOM 692 N N . ARG A 1 86 ? 9.798 2.664 -14.583 1.00 93.69 86 ARG A N 1
ATOM 693 C CA . ARG A 1 86 ? 10.540 3.080 -15.790 1.00 93.69 86 ARG A CA 1
ATOM 694 C C . ARG A 1 86 ? 11.083 1.905 -16.603 1.00 93.69 86 ARG A C 1
ATOM 696 O O . ARG A 1 86 ? 11.355 2.070 -17.788 1.00 93.69 86 ARG A O 1
ATOM 703 N N . LEU A 1 87 ? 11.266 0.740 -15.983 1.00 93.06 87 LEU A N 1
ATOM 704 C CA . LEU A 1 87 ? 11.746 -0.448 -16.683 1.00 93.06 87 LEU A CA 1
ATOM 705 C C . LEU A 1 87 ? 10.640 -1.088 -17.523 1.00 93.06 87 LEU A C 1
ATOM 707 O O . LEU A 1 87 ? 9.492 -1.202 -17.084 1.00 93.06 87 LEU A O 1
ATOM 711 N N . SER A 1 88 ? 11.007 -1.592 -18.703 1.00 91.88 88 SER A N 1
ATOM 712 C CA . SER A 1 88 ? 10.126 -2.460 -19.488 1.00 91.88 88 SER A CA 1
ATOM 713 C C . SER A 1 88 ? 9.873 -3.779 -18.749 1.00 91.88 88 SER A C 1
ATOM 715 O O . SER A 1 88 ? 10.627 -4.167 -17.852 1.00 91.88 88 SER A O 1
ATOM 717 N N . LYS A 1 89 ? 8.812 -4.500 -19.133 1.00 84.81 89 LYS A N 1
ATOM 718 C CA . LYS A 1 89 ? 8.510 -5.826 -18.564 1.00 84.81 89 LYS A CA 1
ATOM 719 C C . LYS A 1 89 ? 9.597 -6.866 -18.862 1.00 84.81 89 LYS A C 1
ATOM 721 O O . LYS A 1 89 ? 9.723 -7.809 -18.096 1.00 84.81 89 LYS A O 1
ATOM 726 N N . ASP A 1 90 ? 10.401 -6.647 -19.900 1.00 91.12 90 ASP A N 1
ATOM 727 C CA . ASP A 1 90 ? 11.453 -7.571 -20.342 1.00 91.12 90 ASP A CA 1
ATOM 728 C C . ASP A 1 90 ? 12.820 -7.293 -19.686 1.00 91.12 90 ASP A C 1
ATOM 730 O O . ASP A 1 90 ? 13.799 -7.976 -19.971 1.00 91.12 90 ASP A O 1
ATOM 734 N N . SER A 1 91 ? 12.912 -6.291 -18.801 1.00 93.75 91 SER A N 1
ATOM 735 C CA . SER A 1 91 ? 14.160 -5.866 -18.136 1.00 93.75 91 SER A CA 1
ATOM 736 C C . SER A 1 91 ? 14.567 -6.777 -16.961 1.00 93.75 91 SER A C 1
ATOM 738 O O . SER A 1 91 ? 14.952 -6.304 -15.888 1.00 93.75 91 SER A O 1
ATOM 740 N N . GLU A 1 92 ? 14.441 -8.089 -17.128 1.00 93.62 92 GLU A N 1
ATOM 741 C CA . GLU A 1 92 ? 14.801 -9.076 -16.108 1.00 93.62 92 GLU A CA 1
ATOM 742 C C . GLU A 1 92 ? 16.320 -9.360 -16.100 1.00 93.62 92 GLU A C 1
ATOM 744 O O . GLU A 1 92 ? 16.969 -9.262 -17.141 1.00 93.62 92 GLU A O 1
ATOM 749 N N . PRO A 1 93 ? 16.928 -9.698 -14.943 1.00 94.62 93 PRO A N 1
ATOM 750 C CA . PRO A 1 93 ? 16.309 -9.876 -13.622 1.00 94.62 93 PRO A CA 1
ATOM 751 C C . PRO A 1 93 ? 16.160 -8.570 -12.820 1.00 94.62 93 PRO A C 1
ATOM 753 O O . PRO A 1 93 ? 15.660 -8.589 -11.694 1.00 94.62 93 PRO A O 1
ATOM 756 N N . LEU A 1 94 ? 16.623 -7.437 -13.363 1.00 95.38 94 LEU A N 1
ATOM 757 C CA . LEU A 1 94 ? 16.686 -6.161 -12.645 1.00 95.38 94 LEU A CA 1
ATOM 758 C C . LEU A 1 94 ? 15.302 -5.699 -12.170 1.00 95.38 94 LEU A C 1
ATOM 760 O O . LEU A 1 94 ? 15.153 -5.236 -11.039 1.00 95.38 94 LEU A O 1
ATOM 764 N N . ARG A 1 95 ? 14.274 -5.855 -13.011 1.00 93.56 95 ARG A N 1
ATOM 765 C CA . ARG A 1 95 ? 12.896 -5.508 -12.652 1.00 93.56 95 ARG A CA 1
ATOM 766 C C . ARG A 1 95 ? 12.404 -6.304 -11.440 1.00 93.56 95 ARG A C 1
ATOM 768 O O . ARG A 1 95 ? 11.840 -5.701 -10.525 1.00 93.56 95 ARG A O 1
ATOM 775 N N . SER A 1 96 ? 12.639 -7.616 -11.407 1.00 91.38 96 SER A N 1
ATOM 776 C CA . SER A 1 96 ? 12.294 -8.451 -10.251 1.00 91.38 96 SER A CA 1
ATOM 777 C C . SER A 1 96 ? 13.092 -8.077 -9.002 1.00 91.38 96 SER A C 1
ATOM 779 O O . SER A 1 96 ? 12.520 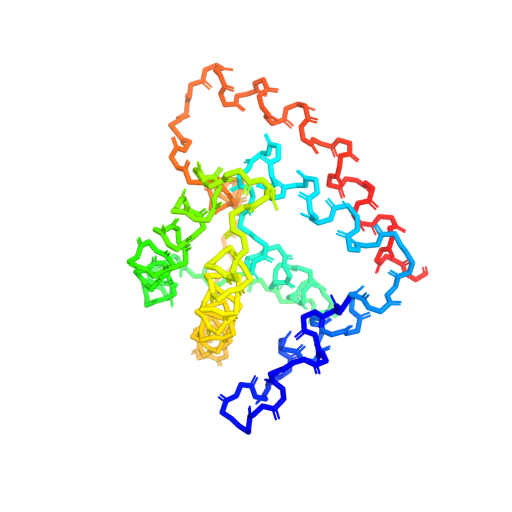-8.017 -7.919 1.00 91.38 96 SER A O 1
ATOM 781 N N . GLN A 1 97 ? 14.381 -7.757 -9.129 1.00 94.50 97 GLN A N 1
ATOM 782 C CA . GLN A 1 97 ? 15.205 -7.316 -7.995 1.00 94.50 97 GLN A CA 1
ATOM 783 C C . GLN A 1 97 ? 14.703 -5.998 -7.388 1.00 94.50 97 GLN A C 1
ATOM 785 O O . GLN A 1 97 ? 14.603 -5.881 -6.169 1.00 94.50 97 GLN A O 1
ATOM 790 N N . LEU A 1 98 ? 14.315 -5.029 -8.222 1.00 94.50 98 LEU A N 1
ATOM 791 C CA . LEU A 1 98 ? 13.704 -3.785 -7.750 1.00 94.50 98 LEU A CA 1
ATOM 792 C C . LEU A 1 98 ? 12.334 -4.016 -7.114 1.00 94.50 98 LEU A C 1
ATOM 794 O O . LEU A 1 98 ? 12.014 -3.357 -6.132 1.00 94.50 98 LEU A O 1
ATOM 798 N N . LEU A 1 99 ? 11.539 -4.958 -7.634 1.00 91.12 99 LEU A N 1
ATOM 799 C CA . LEU A 1 99 ? 10.286 -5.350 -6.988 1.00 91.12 99 LEU A CA 1
ATOM 800 C C . LEU A 1 99 ? 10.546 -5.901 -5.583 1.00 91.12 99 LEU A C 1
ATOM 802 O O . LEU A 1 99 ? 9.852 -5.520 -4.653 1.00 91.12 99 LEU A O 1
ATOM 806 N N . GLN A 1 100 ? 11.549 -6.767 -5.417 1.00 90.94 100 GLN A N 1
ATOM 807 C CA . GLN A 1 100 ? 11.920 -7.286 -4.099 1.00 90.94 100 GLN A CA 1
ATOM 808 C C . GLN A 1 100 ? 12.355 -6.158 -3.149 1.00 90.94 100 GLN A C 1
ATOM 810 O O . GLN A 1 100 ? 11.879 -6.105 -2.020 1.00 90.94 100 GLN A O 1
ATOM 815 N N . ALA A 1 101 ? 13.190 -5.225 -3.618 1.00 94.19 101 ALA A N 1
ATOM 816 C CA . ALA A 1 101 ? 13.612 -4.073 -2.822 1.00 94.19 101 ALA A CA 1
ATOM 817 C C . ALA A 1 101 ? 12.435 -3.161 -2.426 1.00 94.19 101 ALA A C 1
ATOM 819 O O . ALA A 1 101 ? 12.361 -2.722 -1.280 1.00 94.19 101 ALA A O 1
ATOM 820 N N . GLU A 1 102 ? 11.502 -2.898 -3.348 1.00 92.31 102 GLU A N 1
ATOM 821 C CA . GLU A 1 102 ? 10.284 -2.128 -3.062 1.00 92.31 102 GLU A CA 1
ATOM 822 C C . GLU A 1 102 ? 9.424 -2.81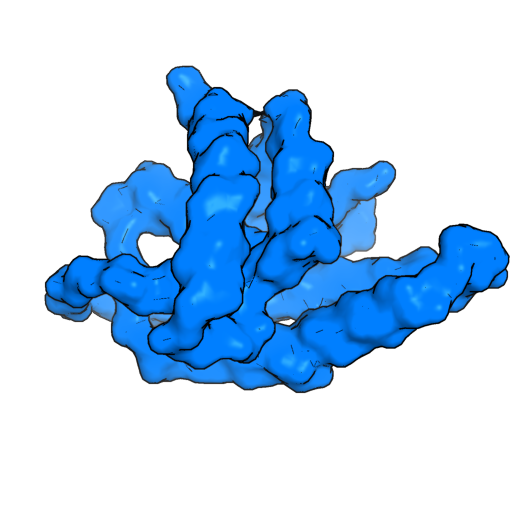5 -2.000 1.00 92.31 102 GLU A C 1
ATOM 824 O O . GLU A 1 102 ? 9.016 -2.158 -1.049 1.00 92.31 102 GLU A O 1
ATOM 829 N N . LEU A 1 103 ? 9.204 -4.129 -2.112 1.00 90.06 103 LEU A N 1
ATOM 830 C CA . LEU A 1 103 ? 8.426 -4.888 -1.129 1.00 90.06 103 LEU A CA 1
ATOM 831 C C . LEU A 1 103 ? 9.080 -4.859 0.261 1.00 90.06 103 LEU A C 1
ATOM 833 O O . LEU A 1 103 ? 8.385 -4.678 1.258 1.00 90.06 103 LEU A O 1
ATOM 837 N N . SER A 1 104 ? 10.410 -4.979 0.343 1.00 91.38 104 SER A N 1
ATOM 838 C CA . SER A 1 104 ? 11.127 -4.825 1.616 1.00 91.38 104 SER A CA 1
ATOM 839 C C . SER A 1 104 ? 10.970 -3.413 2.199 1.00 91.38 104 SER A C 1
ATOM 841 O O . SER A 1 104 ? 10.799 -3.261 3.408 1.00 91.38 104 SER A O 1
ATOM 843 N N . ALA A 1 105 ? 10.987 -2.374 1.358 1.00 92.56 105 ALA A N 1
ATOM 844 C CA . ALA A 1 105 ? 10.755 -1.001 1.802 1.00 92.56 105 ALA A CA 1
ATOM 845 C C . ALA A 1 105 ? 9.305 -0.774 2.269 1.00 92.56 105 ALA A C 1
ATOM 847 O O . ALA A 1 105 ? 9.099 -0.078 3.262 1.00 92.56 105 ALA A O 1
ATOM 848 N N . GLU A 1 106 ? 8.310 -1.367 1.601 1.00 91.25 106 GLU A N 1
ATOM 849 C CA . GLU A 1 106 ? 6.901 -1.331 2.018 1.00 91.25 106 GLU A CA 1
ATOM 850 C C . GLU A 1 106 ? 6.677 -2.053 3.355 1.00 91.25 106 GLU A C 1
ATOM 852 O O . GLU A 1 106 ? 5.936 -1.551 4.196 1.00 91.25 106 GLU A O 1
ATOM 857 N N . GLN A 1 107 ? 7.345 -3.184 3.599 1.00 89.94 107 GLN A N 1
ATOM 858 C CA . GLN A 1 107 ? 7.263 -3.896 4.880 1.00 89.94 107 GLN A CA 1
ATOM 859 C C . GLN A 1 107 ? 7.792 -3.042 6.042 1.00 89.94 107 GLN A C 1
ATOM 861 O O 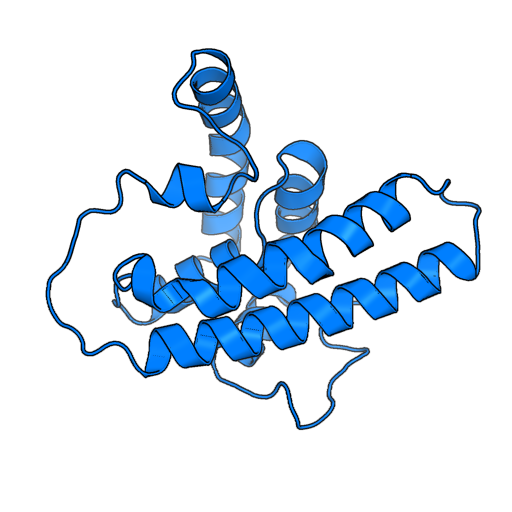. GLN A 1 107 ? 7.163 -2.955 7.098 1.00 89.94 107 GLN A O 1
ATOM 866 N N . GLU A 1 108 ? 8.919 -2.361 5.837 1.00 92.75 108 GLU A N 1
ATOM 867 C CA . GLU A 1 108 ? 9.450 -1.409 6.813 1.00 92.75 108 GLU A CA 1
ATOM 868 C C . GLU A 1 108 ? 8.511 -0.204 6.998 1.00 92.75 108 GLU A C 1
ATOM 870 O O . GLU A 1 108 ? 8.328 0.272 8.120 1.00 92.75 108 GLU A O 1
ATOM 875 N N . ALA A 1 109 ? 7.847 0.246 5.929 1.00 93.31 109 ALA A N 1
ATOM 876 C CA . ALA A 1 109 ? 6.826 1.287 6.009 1.00 93.31 109 ALA A CA 1
ATOM 877 C C . ALA A 1 109 ? 5.627 0.834 6.865 1.00 93.31 109 ALA A C 1
ATOM 879 O O . ALA A 1 109 ? 5.192 1.577 7.741 1.00 93.31 109 ALA A O 1
ATOM 880 N N . ILE A 1 110 ? 5.147 -0.404 6.686 1.00 93.12 110 ILE A N 1
ATOM 881 C CA . ILE A 1 110 ? 4.093 -1.008 7.521 1.00 93.12 110 ILE A CA 1
ATOM 882 C C . ILE A 1 110 ? 4.523 -1.042 8.990 1.00 93.12 110 ILE A C 1
ATOM 884 O O . ILE A 1 110 ? 3.744 -0.655 9.859 1.00 93.12 110 ILE A O 1
ATOM 888 N N . ARG A 1 111 ? 5.762 -1.457 9.282 1.00 93.38 111 ARG A N 1
ATOM 889 C CA . ARG A 1 111 ? 6.294 -1.505 10.653 1.00 93.38 111 ARG A CA 1
ATOM 890 C C . ARG A 1 111 ? 6.300 -0.120 11.309 1.00 93.38 111 ARG A C 1
ATOM 892 O O . ARG A 1 111 ? 5.839 0.019 12.442 1.00 93.38 111 ARG A O 1
ATOM 899 N N . ARG A 1 112 ? 6.800 0.901 10.606 1.00 93.94 112 ARG A N 1
ATOM 900 C CA . ARG A 1 112 ? 6.832 2.299 11.082 1.00 93.94 112 ARG A CA 1
ATOM 901 C C . ARG A 1 112 ? 5.434 2.850 11.307 1.00 93.94 112 ARG A C 1
ATOM 903 O O . ARG A 1 112 ? 5.158 3.427 12.356 1.00 93.94 112 ARG A O 1
ATOM 910 N N . LEU A 1 113 ? 4.535 2.607 10.355 1.00 93.38 113 LEU A N 1
ATOM 911 C CA . LEU A 1 113 ? 3.150 3.036 10.466 1.00 93.38 113 LEU A CA 1
ATOM 912 C C . LEU A 1 113 ? 2.458 2.369 11.658 1.00 93.38 113 LEU A C 1
ATOM 914 O O . LEU A 1 113 ? 1.834 3.048 12.464 1.00 93.38 113 LEU A O 1
ATOM 918 N N . TYR A 1 114 ? 2.635 1.061 11.836 1.00 93.94 114 TYR A N 1
ATOM 919 C CA . TYR A 1 114 ? 2.102 0.344 12.991 1.00 93.94 114 TYR A CA 1
ATOM 920 C C . TYR A 1 114 ? 2.603 0.928 14.323 1.00 93.94 114 TYR A C 1
ATOM 922 O O . TYR A 1 114 ? 1.816 1.077 15.258 1.00 93.94 114 TYR A O 1
ATOM 930 N N . GLN A 1 115 ? 3.884 1.303 14.418 1.00 92.62 115 GLN A N 1
ATOM 931 C CA . GLN A 1 115 ? 4.435 1.944 15.618 1.00 92.62 115 GLN A CA 1
ATOM 932 C C . GLN A 1 115 ? 3.777 3.296 15.910 1.00 92.62 115 GLN A C 1
ATOM 934 O O . GLN A 1 115 ? 3.419 3.551 17.063 1.00 92.62 115 GLN A O 1
ATOM 939 N N . ALA A 1 116 ? 3.564 4.120 14.883 1.00 91.50 116 ALA A N 1
ATOM 940 C CA . ALA A 1 116 ? 2.853 5.390 15.010 1.00 91.50 116 ALA A CA 1
ATOM 941 C C . ALA A 1 116 ? 1.407 5.185 15.492 1.00 91.50 116 ALA A C 1
ATOM 943 O O . ALA A 1 116 ? 0.976 5.806 16.462 1.00 91.50 116 ALA A O 1
ATOM 944 N N . LEU A 1 117 ? 0.687 4.246 14.872 1.00 90.88 117 LEU A N 1
ATOM 945 C CA . LEU A 1 117 ? -0.705 3.931 15.208 1.00 90.88 117 LEU A CA 1
ATOM 946 C C . LEU A 1 117 ? -0.868 3.282 16.591 1.00 90.88 117 LEU A C 1
ATOM 948 O O . LEU A 1 117 ? -1.928 3.393 17.200 1.00 90.88 117 LEU A O 1
ATOM 952 N N . SER A 1 118 ? 0.163 2.597 17.089 1.00 87.94 118 SER A N 1
ATOM 953 C CA . SER A 1 118 ? 0.140 1.947 18.407 1.00 87.94 118 SER A CA 1
ATOM 954 C C . SER A 1 118 ? 0.524 2.884 19.550 1.00 87.94 118 SER A C 1
ATOM 956 O O . SER A 1 118 ? 0.142 2.631 20.689 1.00 87.94 118 SER A O 1
ATOM 958 N N . SER A 1 119 ? 1.303 3.929 19.258 1.00 82.06 119 SER A N 1
ATOM 959 C CA . SER A 1 119 ? 1.810 4.879 20.259 1.00 82.06 119 SER A CA 1
ATOM 960 C C . SER A 1 119 ? 0.896 6.086 20.456 1.00 82.06 119 SER A C 1
ATOM 962 O O . SER A 1 119 ? 1.012 6.778 21.465 1.00 82.06 119 SER A O 1
ATOM 964 N N . ALA A 1 120 ? 0.006 6.356 19.502 1.00 73.94 120 ALA A N 1
ATOM 965 C CA . ALA A 1 120 ? -0.985 7.403 19.648 1.00 73.94 120 ALA A CA 1
ATOM 966 C C . ALA A 1 120 ? -2.039 6.991 20.685 1.00 73.94 120 ALA A C 1
ATOM 968 O O . ALA A 1 120 ? -2.799 6.044 20.479 1.00 73.94 120 ALA A O 1
ATOM 969 N N . ASP A 1 121 ? -2.084 7.713 21.806 1.00 59.44 121 ASP A N 1
ATOM 970 C CA . ASP A 1 121 ? -3.217 7.654 22.727 1.00 59.44 121 ASP A CA 1
ATOM 971 C C . ASP A 1 121 ? -4.500 8.036 21.971 1.00 59.44 121 ASP A C 1
ATOM 973 O O . ASP A 1 121 ? -4.461 8.866 21.063 1.00 59.44 121 ASP A O 1
ATOM 977 N N . ASN A 1 122 ? -5.647 7.461 22.358 1.00 56.25 122 ASN A N 1
ATOM 978 C CA . ASN A 1 122 ? -6.979 7.679 21.750 1.00 56.25 122 ASN A CA 1
ATOM 979 C C . ASN A 1 122 ? -7.520 9.133 21.911 1.00 56.25 122 ASN A C 1
ATOM 981 O O . ASN A 1 122 ? -8.727 9.351 22.035 1.00 56.25 122 ASN A O 1
ATOM 985 N N . GLY A 1 123 ? -6.642 10.133 21.990 1.00 48.41 123 GLY A N 1
ATOM 986 C CA . GLY A 1 123 ? -6.935 11.533 22.246 1.00 48.41 123 GLY A CA 1
ATOM 987 C C . GLY A 1 123 ? -7.356 12.289 20.990 1.00 48.41 123 GLY A C 1
ATOM 988 O O . GLY A 1 123 ? -6.557 12.514 20.090 1.00 48.41 123 GLY A O 1
ATOM 989 N N . THR A 1 124 ? -8.608 12.747 21.021 1.00 47.53 124 THR A N 1
ATOM 990 C CA . THR A 1 124 ? -9.274 13.697 20.110 1.00 47.53 124 THR A CA 1
ATOM 991 C C . THR A 1 124 ? -9.351 13.302 18.635 1.00 47.53 124 THR A C 1
ATOM 993 O O . THR A 1 124 ? -8.421 13.428 17.850 1.00 47.53 124 THR A O 1
ATOM 996 N N . GLN A 1 125 ? -10.567 12.878 18.290 1.00 56.94 125 GLN A N 1
ATOM 997 C CA . GLN A 1 125 ? -11.092 12.630 16.957 1.00 56.94 125 GLN A CA 1
ATOM 998 C C . GLN A 1 125 ? -11.055 13.917 16.122 1.00 56.94 125 GLN A C 1
ATOM 1000 O O . GLN A 1 125 ? -11.846 14.826 16.373 1.00 56.94 125 GLN A O 1
ATOM 1005 N N . GLU A 1 126 ? -10.205 13.977 15.100 1.00 50.62 126 GLU A N 1
ATOM 1006 C CA . GLU A 1 126 ? -10.396 14.934 14.010 1.00 50.62 126 GLU A CA 1
ATOM 1007 C C . GLU A 1 126 ? -11.067 14.237 12.814 1.00 50.62 126 GLU A C 1
ATOM 1009 O O . GLU A 1 126 ? -10.630 13.159 12.395 1.00 50.62 126 GLU A O 1
ATOM 1014 N N . PRO A 1 127 ? -12.159 14.803 12.260 1.00 43.59 127 PRO A N 1
ATOM 1015 C CA . PRO A 1 127 ? -12.760 14.286 11.045 1.00 43.59 127 PRO A CA 1
ATOM 1016 C C . PRO A 1 127 ? -11.816 14.546 9.869 1.00 43.59 127 PRO A C 1
ATOM 1018 O O . PRO A 1 127 ? -11.599 15.682 9.452 1.00 43.59 127 PRO A O 1
ATOM 1021 N N . LEU A 1 128 ? -11.282 13.454 9.330 1.00 52.81 128 LEU A N 1
ATOM 1022 C CA . LEU A 1 128 ? -10.285 13.393 8.264 1.00 52.81 128 LEU A CA 1
ATOM 1023 C C . LEU A 1 128 ? -10.832 13.816 6.895 1.00 52.81 128 LEU A C 1
ATOM 1025 O O . LEU A 1 128 ? -10.947 13.009 5.975 1.00 52.81 128 LEU A O 1
ATOM 1029 N N . LEU A 1 129 ? -11.115 15.104 6.715 1.00 38.28 129 LEU A N 1
ATOM 1030 C CA . LEU A 1 129 ? -11.315 15.675 5.378 1.00 38.28 129 LEU A CA 1
ATOM 1031 C C . LEU A 1 129 ? -10.033 15.602 4.506 1.00 38.28 129 LEU A C 1
ATOM 1033 O O . LEU A 1 129 ? -10.113 15.808 3.296 1.00 38.28 129 LEU A O 1
ATOM 1037 N N . GLU A 1 130 ? -8.876 15.244 5.086 1.00 49.56 130 GLU A N 1
ATOM 1038 C CA . GLU A 1 130 ? -7.551 15.236 4.441 1.00 49.56 130 GLU A CA 1
ATOM 1039 C C . GLU A 1 130 ? -6.954 13.844 4.141 1.00 49.56 130 GLU A C 1
ATOM 1041 O O . GLU A 1 130 ? -5.943 13.764 3.446 1.00 49.56 130 GLU A O 1
ATOM 1046 N N . LEU A 1 131 ? -7.579 12.728 4.551 1.00 52.44 131 LEU A N 1
ATOM 1047 C CA . LEU A 1 131 ? -7.073 11.371 4.233 1.00 52.44 131 LEU A CA 1
ATOM 1048 C C . LEU A 1 131 ? -7.009 11.084 2.734 1.00 52.44 131 LEU A C 1
ATOM 1050 O O . LEU A 1 131 ? -6.107 10.388 2.272 1.00 52.44 131 LEU A O 1
ATOM 1054 N N . ASP A 1 132 ? -7.917 11.688 1.965 1.00 54.84 132 ASP A N 1
ATOM 1055 C CA . ASP A 1 132 ? -7.830 11.709 0.508 1.00 54.84 132 ASP A CA 1
ATOM 1056 C C . ASP A 1 132 ? -6.451 12.200 0.046 1.00 54.84 132 ASP A C 1
ATOM 1058 O O . ASP A 1 132 ? -5.865 11.600 -0.846 1.00 54.84 132 ASP A O 1
ATOM 1062 N N . ALA A 1 133 ? -5.917 13.272 0.644 1.00 55.16 133 ALA A N 1
ATOM 1063 C CA . ALA A 1 133 ? -4.611 13.820 0.282 1.00 55.16 133 ALA A CA 1
ATOM 1064 C C . ALA A 1 133 ? -3.469 12.879 0.684 1.00 55.16 133 ALA A C 1
ATOM 1066 O O . ALA A 1 133 ? -2.519 12.731 -0.078 1.00 55.16 133 ALA A O 1
ATOM 1067 N N . LEU A 1 134 ? -3.597 12.186 1.817 1.00 60.06 134 LEU A N 1
ATOM 1068 C CA . LEU A 1 134 ? -2.602 11.225 2.293 1.00 60.06 134 LEU A CA 1
ATOM 1069 C C . LEU A 1 134 ? -2.461 10.003 1.367 1.00 60.06 134 LEU A C 1
ATOM 1071 O O . LEU A 1 134 ? -1.352 9.503 1.165 1.00 60.06 134 LEU A O 1
ATOM 1075 N N . PHE A 1 135 ? -3.545 9.563 0.716 1.00 65.50 135 PHE A N 1
ATOM 1076 C CA . PHE A 1 135 ? -3.457 8.506 -0.298 1.00 65.50 135 PHE A CA 1
ATOM 1077 C C . PHE A 1 135 ? -2.737 8.954 -1.577 1.00 65.50 135 PHE A C 1
ATOM 1079 O O . PHE A 1 135 ? -2.185 8.102 -2.275 1.00 65.50 135 PHE A O 1
ATOM 1086 N N . PHE A 1 136 ? -2.703 10.253 -1.896 1.00 59.16 136 PHE A N 1
ATOM 1087 C CA . PHE A 1 136 ? -2.115 10.769 -3.133 1.00 59.16 136 PHE A CA 1
ATOM 1088 C C . PHE A 1 136 ? -0.755 11.432 -2.894 1.00 59.16 136 PHE A C 1
ATOM 1090 O O . PHE A 1 136 ? -0.645 12.474 -2.258 1.00 59.16 136 PHE A O 1
ATOM 1097 N N . SER A 1 137 ? 0.304 10.911 -3.519 1.00 52.81 137 SER A N 1
ATOM 1098 C CA . SER A 1 137 ? 1.546 11.687 -3.651 1.00 52.81 137 SER A CA 1
ATOM 1099 C C . SER A 1 137 ? 1.285 12.925 -4.534 1.00 52.81 137 SER A C 1
ATOM 1101 O O . SER A 1 137 ? 1.083 12.804 -5.743 1.00 52.81 137 SER A O 1
ATOM 1103 N N . GLY A 1 138 ? 1.230 14.120 -3.930 1.00 46.78 138 GLY A N 1
ATOM 1104 C CA . GLY A 1 138 ? 1.261 15.407 -4.642 1.00 46.78 138 GLY A CA 1
ATOM 1105 C C . GLY A 1 138 ? -0.081 16.062 -5.011 1.00 46.78 138 GLY A C 1
ATOM 1106 O O . GLY A 1 138 ? -0.117 16.887 -5.927 1.00 46.78 138 GLY A O 1
ATOM 1107 N N . ALA A 1 139 ? -1.191 15.740 -4.343 1.00 43.09 139 ALA A N 1
ATOM 1108 C CA . ALA A 1 139 ? -2.481 16.365 -4.648 1.00 43.09 139 ALA A CA 1
ATOM 1109 C C . ALA A 1 139 ? -2.629 17.760 -4.007 1.00 43.09 139 ALA A C 1
ATOM 1111 O O . ALA A 1 139 ? -3.072 17.899 -2.874 1.00 43.09 139 ALA A O 1
ATOM 1112 N N . GLY A 1 140 ? -2.324 18.819 -4.762 1.00 47.75 140 GLY A N 1
ATOM 1113 C CA . GLY A 1 140 ? -2.840 20.157 -4.449 1.00 47.75 140 GLY A CA 1
ATOM 1114 C C . GLY A 1 140 ? -4.372 20.206 -4.576 1.00 47.75 140 GLY A C 1
ATOM 1115 O O . GLY A 1 140 ? -4.960 19.447 -5.348 1.00 47.75 140 GLY A O 1
ATOM 1116 N N . ASN A 1 141 ? -5.036 21.121 -3.867 1.00 52.75 141 ASN A N 1
ATOM 1117 C CA . ASN A 1 141 ? -6.501 21.295 -3.870 1.00 52.75 141 ASN A CA 1
ATOM 1118 C C . ASN A 1 141 ? -7.040 21.962 -5.161 1.00 52.75 141 ASN A C 1
ATOM 1120 O O . ASN A 1 141 ? -7.731 22.977 -5.115 1.00 52.75 141 ASN A O 1
ATOM 1124 N N . GLY A 1 142 ? -6.694 21.420 -6.334 1.00 53.22 142 GLY A N 1
ATOM 1125 C CA . GLY A 1 142 ? -7.112 21.920 -7.649 1.00 53.22 142 GLY A CA 1
ATOM 1126 C C . GLY A 1 142 ? -8.205 21.075 -8.330 1.00 53.22 142 GLY A C 1
ATOM 1127 O O . GLY A 1 142 ? -8.482 19.948 -7.917 1.00 53.22 142 GLY A O 1
ATOM 1128 N N . PRO A 1 143 ? -8.797 21.565 -9.437 1.00 53.34 143 PRO A N 1
ATOM 1129 C CA . PRO A 1 143 ? -9.862 20.870 -10.175 1.00 53.34 143 PRO A CA 1
ATOM 1130 C C . PRO A 1 143 ? -9.435 19.503 -10.744 1.00 53.34 143 PRO A C 1
ATOM 1132 O O . PRO A 1 143 ? -10.245 18.582 -10.815 1.00 53.34 143 PRO A O 1
ATOM 1135 N N . ALA A 1 144 ? -8.150 19.326 -11.071 1.00 58.41 144 ALA A N 1
ATOM 1136 C CA . ALA A 1 144 ? -7.596 18.035 -11.491 1.00 58.41 144 ALA A CA 1
ATOM 1137 C C . ALA A 1 144 ? -7.662 16.966 -10.380 1.00 58.41 144 ALA A C 1
ATOM 1139 O O . ALA A 1 144 ? -7.831 15.779 -10.661 1.00 58.41 144 ALA A O 1
ATOM 1140 N N . THR A 1 145 ? -7.578 17.383 -9.115 1.00 63.59 145 THR A N 1
ATOM 1141 C CA . THR A 1 145 ? -7.714 16.501 -7.950 1.00 63.59 145 THR A CA 1
ATOM 1142 C C . THR A 1 145 ? -9.166 16.073 -7.767 1.00 63.59 145 THR A C 1
ATOM 1144 O O . THR A 1 145 ? -9.420 14.900 -7.519 1.00 63.59 145 THR A O 1
ATOM 1147 N N . ALA A 1 146 ? -10.132 16.972 -7.983 1.00 65.56 146 ALA A N 1
ATOM 1148 C CA . ALA A 1 146 ? -11.556 16.634 -7.927 1.00 65.56 146 ALA A CA 1
ATOM 1149 C C . ALA A 1 146 ? -11.949 15.578 -8.980 1.00 65.56 146 ALA A C 1
ATOM 1151 O O . ALA A 1 146 ? -12.648 14.618 -8.661 1.00 65.56 146 ALA A O 1
ATOM 1152 N N . GLN A 1 147 ? -11.430 15.695 -10.206 1.00 69.31 147 GLN A N 1
ATOM 1153 C CA . GLN A 1 147 ? -11.698 14.724 -11.270 1.00 69.31 147 GLN A CA 1
ATOM 1154 C C . GLN A 1 147 ? -11.054 13.354 -10.994 1.00 69.31 147 GLN A C 1
ATOM 1156 O O . GLN A 1 147 ? -11.679 12.316 -11.213 1.00 69.31 147 GLN A O 1
ATOM 1161 N N . LYS A 1 148 ? -9.829 13.333 -10.447 1.00 68.81 148 LYS A N 1
ATO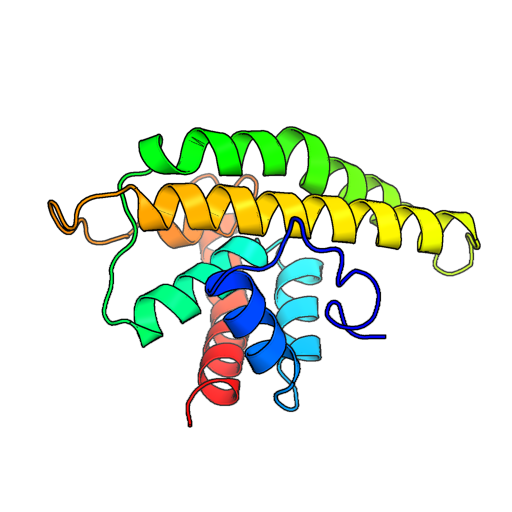M 1162 C CA . LYS A 1 148 ? -9.195 12.089 -9.977 1.00 68.81 148 LYS A CA 1
ATOM 1163 C C . LYS A 1 148 ? -9.978 11.442 -8.829 1.00 68.81 148 LYS A C 1
ATOM 1165 O O . LYS A 1 148 ? -10.152 10.226 -8.841 1.00 68.81 148 LYS A O 1
ATOM 1170 N N . LYS A 1 149 ? -10.494 12.240 -7.885 1.00 69.50 149 LYS A N 1
ATOM 1171 C CA . LYS A 1 149 ? -11.346 11.772 -6.777 1.00 69.50 149 LYS A CA 1
ATOM 1172 C C . LYS A 1 149 ? -12.641 11.121 -7.272 1.00 69.50 149 LYS A C 1
ATOM 1174 O O . LYS A 1 149 ? -13.077 10.111 -6.725 1.00 69.50 149 LYS A O 1
ATOM 1179 N N . GLU A 1 150 ? -13.258 11.670 -8.313 1.00 77.44 150 GLU A N 1
ATOM 1180 C CA . GLU A 1 150 ? -14.461 11.076 -8.901 1.00 77.44 150 GLU A CA 1
ATOM 1181 C C . GLU A 1 150 ? -14.153 9.751 -9.613 1.00 77.44 150 GLU A C 1
ATOM 1183 O O . GLU A 1 150 ? -14.866 8.766 -9.421 1.00 77.44 150 GLU A O 1
ATOM 1188 N N . ALA A 1 151 ? -13.044 9.694 -10.356 1.00 82.06 151 ALA A N 1
ATOM 1189 C CA . ALA A 1 151 ? -12.624 8.500 -11.085 1.00 82.06 151 ALA A CA 1
ATOM 1190 C C . ALA A 1 151 ? -12.178 7.338 -10.175 1.00 82.06 151 ALA A C 1
ATOM 1192 O O . ALA A 1 151 ? -12.370 6.177 -10.535 1.00 82.06 151 ALA A O 1
ATOM 1193 N N . ILE A 1 152 ? -11.612 7.626 -8.996 1.00 84.50 152 ILE A N 1
ATOM 1194 C CA . ILE A 1 152 ? -11.134 6.590 -8.066 1.00 84.50 152 ILE A CA 1
ATOM 1195 C C . ILE A 1 152 ? -12.238 6.013 -7.172 1.00 84.50 152 ILE A C 1
ATOM 1197 O O . ILE A 1 152 ? -12.136 4.873 -6.716 1.00 84.50 152 ILE A O 1
ATOM 1201 N N . ARG A 1 153 ? -13.315 6.774 -6.935 1.00 84.38 153 ARG A N 1
ATOM 1202 C CA . ARG A 1 153 ? -14.449 6.378 -6.086 1.00 84.38 153 ARG A CA 1
ATOM 1203 C C . ARG A 1 153 ? -14.966 4.953 -6.345 1.00 84.38 153 ARG A C 1
ATOM 1205 O O . ARG A 1 153 ? -15.108 4.221 -5.364 1.00 84.38 153 ARG A O 1
ATOM 1212 N N . PRO A 1 154 ? -15.227 4.510 -7.593 1.00 87.44 154 PRO A N 1
ATOM 1213 C CA . PRO A 1 154 ? -15.697 3.145 -7.834 1.00 87.44 154 PRO A CA 1
ATOM 1214 C C . PRO A 1 154 ? -14.680 2.072 -7.420 1.00 87.44 154 PRO A C 1
ATOM 1216 O O . PRO A 1 154 ? -15.082 0.996 -6.983 1.00 87.44 154 PRO A O 1
ATOM 1219 N N . LEU A 1 155 ? -13.373 2.345 -7.514 1.00 87.44 155 LEU A N 1
ATOM 1220 C CA . LEU A 1 155 ? -12.342 1.402 -7.074 1.00 87.44 155 LEU A CA 1
ATOM 1221 C C . LEU A 1 155 ? -12.266 1.306 -5.550 1.00 87.44 155 LEU A C 1
ATOM 1223 O O . LEU A 1 155 ? -12.141 0.200 -5.034 1.00 87.44 155 LEU A O 1
ATOM 1227 N N . PHE A 1 156 ? -12.411 2.417 -4.822 1.00 87.06 156 PHE A N 1
ATOM 1228 C CA . PHE A 1 156 ? -12.537 2.366 -3.361 1.00 87.06 156 PHE A CA 1
ATOM 1229 C C . PHE A 1 156 ? -13.796 1.612 -2.924 1.00 87.06 156 PHE A C 1
ATOM 1231 O O . PHE A 1 156 ? -13.720 0.753 -2.054 1.00 87.06 156 PHE A O 1
ATOM 1238 N N . GLN A 1 157 ? -14.944 1.866 -3.560 1.00 86.94 157 GLN A N 1
ATOM 1239 C CA . GLN A 1 157 ? -16.180 1.127 -3.272 1.00 86.94 157 GLN A CA 1
ATOM 1240 C C . GLN A 1 157 ? -16.020 -0.371 -3.535 1.00 86.94 157 GLN A C 1
ATOM 1242 O O . GLN A 1 157 ? -16.460 -1.190 -2.733 1.00 86.94 157 GLN A O 1
ATOM 1247 N N . ARG A 1 158 ? -15.352 -0.732 -4.636 1.00 89.56 158 ARG A N 1
ATOM 1248 C CA . ARG A 1 158 ? -15.015 -2.121 -4.939 1.00 89.56 158 ARG A CA 1
ATOM 1249 C C . ARG A 1 158 ? -14.086 -2.713 -3.884 1.00 89.56 158 ARG A C 1
ATOM 1251 O O . ARG A 1 158 ? -14.330 -3.836 -3.467 1.00 89.56 158 ARG A O 1
ATOM 1258 N N . PHE A 1 159 ? -13.057 -1.984 -3.453 1.00 90.19 159 PHE A N 1
ATOM 1259 C CA . PHE A 1 159 ? -12.165 -2.430 -2.385 1.00 90.19 159 PHE A CA 1
ATOM 1260 C C . PHE A 1 159 ? -12.961 -2.736 -1.114 1.00 90.19 159 PHE A C 1
ATOM 1262 O O . PHE A 1 159 ? -12.917 -3.870 -0.659 1.00 90.19 159 PHE A O 1
ATOM 1269 N N . ILE A 1 160 ? -13.784 -1.798 -0.634 1.00 88.88 160 ILE A N 1
ATOM 1270 C CA . ILE A 1 160 ? -14.647 -2.011 0.538 1.00 88.88 160 ILE A CA 1
ATOM 1271 C C . ILE A 1 160 ? -15.574 -3.221 0.346 1.00 88.88 160 ILE A C 1
ATOM 1273 O O . ILE A 1 160 ? -15.698 -4.048 1.244 1.00 88.88 160 ILE A O 1
ATOM 1277 N N . ALA A 1 161 ? -16.191 -3.384 -0.827 1.00 89.56 161 ALA A N 1
ATOM 1278 C CA . ALA A 1 161 ? -17.069 -4.524 -1.102 1.00 89.56 161 ALA A CA 1
ATOM 1279 C C . ALA A 1 161 ? -16.338 -5.881 -1.102 1.00 89.56 161 ALA A C 1
ATOM 1281 O O . ALA A 1 161 ? -16.941 -6.894 -0.770 1.00 89.56 161 ALA A O 1
ATOM 1282 N N . LEU A 1 162 ? -15.054 -5.917 -1.474 1.00 88.94 162 LEU A N 1
ATOM 1283 C CA . LEU A 1 162 ? -14.230 -7.133 -1.450 1.00 88.94 162 LEU A CA 1
ATOM 1284 C C . LEU A 1 162 ? -13.717 -7.477 -0.043 1.00 88.94 162 LEU A C 1
ATOM 1286 O O . LEU A 1 162 ? -13.240 -8.591 0.185 1.00 88.94 162 LEU A O 1
ATOM 1290 N N . THR A 1 163 ? -13.768 -6.520 0.881 1.00 85.44 163 THR A N 1
ATOM 1291 C CA . THR A 1 163 ? -13.186 -6.636 2.222 1.00 85.44 163 THR A CA 1
ATOM 1292 C C . THR A 1 163 ? -14.218 -6.546 3.347 1.00 85.44 163 THR A C 1
ATOM 1294 O O . THR A 1 163 ? -13.860 -6.712 4.509 1.00 85.44 163 THR A O 1
ATOM 1297 N N . THR A 1 164 ? -15.491 -6.341 3.006 1.00 81.94 164 THR A N 1
ATOM 1298 C CA . THR A 1 164 ? -16.632 -6.516 3.913 1.00 81.94 164 THR A CA 1
ATOM 1299 C C . THR A 1 164 ? -17.021 -7.995 3.923 1.00 81.94 164 THR A C 1
ATOM 1301 O O . THR A 1 164 ? -17.021 -8.627 2.866 1.00 81.94 164 THR A O 1
ATOM 1304 N N . ASP A 1 165 ? -17.290 -8.546 5.106 1.00 62.16 165 ASP A N 1
ATOM 1305 C CA . ASP A 1 165 ? -17.718 -9.942 5.284 1.00 62.16 165 ASP A CA 1
ATOM 1306 C C . ASP A 1 165 ? -19.175 -10.184 4.842 1.00 62.16 165 ASP A C 1
ATOM 1308 O O . ASP A 1 165 ? -20.013 -9.261 4.991 1.00 62.16 165 ASP A O 1
#

Radius of gyration: 15.87 Å; chains: 1; bounding box: 34×37×43 Å

Sequence (165 aa):
MNMAAQFATENGDNPLWHHAIDLYGRPGVKECVLQLQNDFAVDVVMLLADHWLNSLGRHWPGEDSLSDYLHWREQMVVPLRAVRQRLSKDSEPLRSQLLQAELSAEQEAIRRLYQALSSADNGTQEPLLELDALFFSGAGNGPATAQKKEAIRPLFQRFIALTTD

Secondary structure (DSSP, 8-state):
--GGGT---TTS-SHHHHHHHHHHHSTTHHHHHHHHHHHH-B-HHHHHHHHHHHHTT--PPPGGGGHHHHHHIIIIIHHHHHHHHHS-TT-TTHHHHHHHHHHHHHHHHHHHHHHHHHHS-S------TTHHHHHBTT--SSHHHHHHHHHHHHHHHHHHHHH--

Foldseek 3Di:
DDLVPPDPDPLLDDPLVVLVVVLSVFPPLVVLLVCCCPVFVFDSLVVSVVVVCVVVVADDDDVVLCVVLVVLCVVFQVVLVVVLVPDDPPPPPVNVVSVVSNSVSSSVSNVSRVVSRVPDDSPDDDDCPPVLVVRHDPDDPDPVSVVSVVVCVVSVVVNCVRVPD

pLDDT: mean 80.23, std 17.01, range [38.28, 95.81]